Protein AF-A0A954G0B1-F1 (afdb_monomer_lite)

Secondary structure (DSSP, 8-state):
----------------HHHHHHHHHHHHHH---HHHHHHHTT--HHHHHHHHHHHHHHHHHHS-SS--------------------EEEEEETTTEEEEEE---

Foldseek 3Di:
DDDDDPPDPPPPPPDDLVNLVVLVVVVVVVVDDPVVSCVVVVHDPVRNVVSVVVNVVVVVVVPDPDDDPPPPPPPPDDDDDDWPKDWDWDDDPDPDIDIDIDGD

pLDDT: mean 70.94, std 17.3, range [32.88, 90.5]

Sequence (104 aa):
MSATSKETKHLRIQRTPEQWRVIFDRYRASGQTREQFCHEQDISLSTFSHWRTKLRRLIVSQSQPANTLLFTELTSDEQPRESTGWDIELQLGTDVVLRLRRPC

Radius of gyration: 21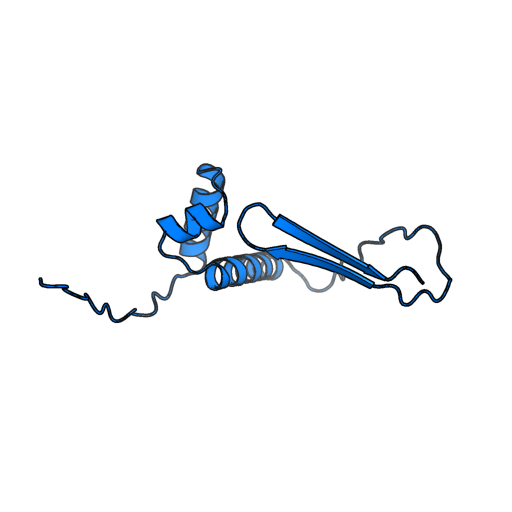.3 Å; chains: 1; bounding box: 52×45×52 Å

Structure (mmCIF, N/CA/C/O backbone):
data_AF-A0A954G0B1-F1
#
_entry.id   AF-A0A954G0B1-F1
#
loop_
_atom_site.group_PDB
_atom_site.id
_atom_site.type_symbol
_atom_site.label_atom_id
_atom_site.label_alt_id
_atom_site.label_comp_id
_atom_site.label_asym_id
_atom_site.label_entity_id
_atom_site.label_seq_id
_atom_site.pdbx_PDB_ins_code
_atom_site.Cartn_x
_atom_site.Cartn_y
_atom_site.Cartn_z
_atom_site.occupancy
_atom_site.B_iso_or_equiv
_atom_site.auth_seq_id
_atom_site.auth_comp_id
_atom_site.auth_asym_id
_atom_site.auth_atom_id
_atom_site.pdbx_PDB_model_num
ATOM 1 N N . MET A 1 1 ? -25.503 -16.086 26.695 1.00 38.81 1 MET A N 1
ATOM 2 C CA . MET A 1 1 ? -24.453 -17.107 26.479 1.00 38.81 1 MET A CA 1
ATOM 3 C C . MET A 1 1 ? -24.543 -17.595 25.041 1.00 38.81 1 MET A C 1
ATOM 5 O O . MET A 1 1 ? -25.632 -17.530 24.488 1.00 38.81 1 MET A O 1
ATOM 9 N N . SER A 1 2 ? -23.419 -18.070 24.497 1.00 32.88 2 SER A N 1
ATOM 10 C CA . SER A 1 2 ? -23.234 -18.692 23.170 1.00 32.88 2 SER A CA 1
ATOM 11 C C . SER A 1 2 ? -22.700 -17.770 22.071 1.00 32.88 2 SER A C 1
ATOM 13 O O . SER A 1 2 ? -23.431 -17.169 21.290 1.00 32.88 2 SER A O 1
ATOM 15 N N . ALA A 1 3 ? -21.368 -17.721 22.031 1.00 40.78 3 ALA A N 1
ATOM 16 C CA . ALA A 1 3 ? -20.563 -17.360 20.878 1.00 40.78 3 ALA A CA 1
ATOM 17 C C . ALA A 1 3 ? -20.551 -18.523 19.871 1.00 40.78 3 ALA A C 1
ATOM 19 O O . ALA A 1 3 ? -20.356 -19.673 20.260 1.00 40.78 3 ALA A O 1
ATOM 20 N N . THR A 1 4 ? -20.691 -18.229 18.581 1.00 36.28 4 THR A N 1
ATOM 21 C CA . THR A 1 4 ? -20.330 -19.159 17.503 1.00 36.28 4 THR A CA 1
ATOM 22 C C . THR A 1 4 ? -19.239 -18.513 16.663 1.00 36.28 4 THR A C 1
ATOM 24 O O . THR A 1 4 ? -19.513 -17.701 15.781 1.00 36.28 4 THR A O 1
ATOM 27 N N . SER A 1 5 ? -17.995 -18.860 16.988 1.00 41.38 5 SER A N 1
ATOM 28 C CA . SER A 1 5 ? -16.809 -18.543 16.198 1.00 41.38 5 SER A CA 1
ATOM 29 C C . SER A 1 5 ? -16.866 -19.349 14.896 1.00 41.38 5 SER A C 1
ATOM 31 O O . SER A 1 5 ? -16.811 -20.578 14.925 1.00 41.38 5 SER A O 1
ATOM 33 N N . LYS A 1 6 ? -17.049 -18.679 13.752 1.00 42.22 6 LYS A N 1
ATOM 34 C CA . LYS A 1 6 ? -16.910 -19.303 12.430 1.00 42.22 6 LYS A CA 1
ATOM 35 C C . LYS A 1 6 ? -15.444 -19.227 12.027 1.00 42.22 6 LYS A C 1
ATOM 37 O O . LYS A 1 6 ? -14.986 -18.217 11.508 1.00 42.22 6 LYS A O 1
ATOM 42 N N . GLU A 1 7 ? -14.720 -20.311 12.269 1.00 45.00 7 GLU A N 1
ATOM 43 C CA . GLU A 1 7 ? -13.379 -20.514 11.733 1.00 45.00 7 GLU A CA 1
ATOM 44 C C . GLU A 1 7 ? -13.469 -20.789 10.225 1.00 45.00 7 GLU A C 1
ATOM 46 O O . GLU A 1 7 ? -13.685 -21.912 9.769 1.00 45.00 7 GLU A O 1
ATOM 51 N N . THR A 1 8 ? -13.351 -19.736 9.419 1.00 47.53 8 THR A N 1
ATOM 52 C CA . THR A 1 8 ? -13.181 -19.854 7.972 1.00 47.53 8 THR A CA 1
ATOM 53 C C . THR A 1 8 ? -11.712 -20.112 7.665 1.00 47.53 8 THR A C 1
ATOM 55 O O . THR A 1 8 ? -10.879 -19.213 7.773 1.00 47.53 8 THR A O 1
ATOM 58 N N . LYS A 1 9 ? -11.386 -21.339 7.232 1.00 45.59 9 LYS A N 1
ATOM 59 C CA . LYS A 1 9 ? -10.135 -21.635 6.514 1.00 45.59 9 LYS A CA 1
ATOM 60 C C . LYS A 1 9 ? -9.995 -20.614 5.380 1.00 45.59 9 LYS A C 1
ATOM 62 O O . LYS A 1 9 ? -10.668 -20.745 4.359 1.00 45.59 9 LYS A O 1
ATOM 67 N N . HIS A 1 10 ? -9.142 -19.602 5.553 1.00 54.59 10 HIS A N 1
ATOM 68 C CA . HIS A 1 10 ? -8.806 -18.641 4.503 1.00 54.59 10 HIS A CA 1
ATOM 69 C C . HIS A 1 10 ? -8.043 -19.383 3.403 1.00 54.59 10 HIS A C 1
ATOM 71 O O . HIS A 1 10 ? -6.812 -19.435 3.382 1.00 54.59 10 HI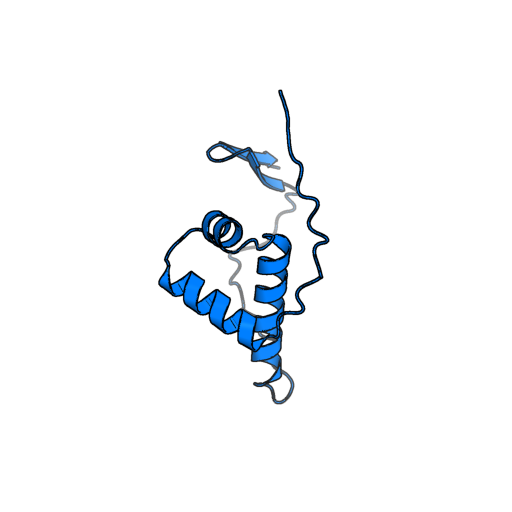S A O 1
ATOM 77 N N . LEU A 1 11 ? -8.788 -19.997 2.484 1.00 56.56 11 LEU A N 1
ATOM 78 C CA . LEU A 1 11 ? -8.267 -20.424 1.198 1.00 56.56 11 LEU A CA 1
ATOM 79 C C . LEU A 1 11 ? -7.578 -19.196 0.604 1.00 56.56 11 LEU A C 1
ATOM 81 O O . LEU A 1 11 ? -8.209 -18.151 0.445 1.00 56.56 11 LEU A O 1
ATOM 85 N N . ARG A 1 12 ? -6.268 -19.279 0.346 1.00 55.72 12 ARG A N 1
ATOM 86 C CA . ARG A 1 12 ? -5.535 -18.197 -0.320 1.00 55.72 12 ARG A CA 1
ATOM 87 C C . ARG A 1 12 ? -6.168 -18.001 -1.691 1.00 55.72 12 ARG A C 1
ATOM 89 O O . ARG A 1 12 ? -5.855 -18.736 -2.623 1.00 55.72 12 ARG A O 1
ATOM 96 N N . ILE A 1 13 ? -7.066 -17.024 -1.797 1.00 64.94 13 ILE A N 1
ATOM 97 C CA . ILE A 1 13 ? -7.694 -16.640 -3.056 1.00 64.94 13 ILE A CA 1
ATOM 98 C C . ILE A 1 13 ? -6.566 -16.130 -3.949 1.00 64.94 13 ILE A C 1
ATOM 100 O O . ILE A 1 13 ? -6.053 -15.021 -3.769 1.00 64.94 13 ILE A O 1
ATOM 104 N N . GLN A 1 14 ? -6.139 -16.977 -4.881 1.00 66.00 14 GLN A N 1
ATOM 105 C CA . GLN A 1 14 ? -5.158 -16.626 -5.894 1.00 66.00 14 GLN A CA 1
ATOM 106 C C . GLN A 1 14 ? -5.849 -15.726 -6.910 1.00 66.00 14 GLN A C 1
ATOM 108 O O . GLN A 1 14 ? -6.511 -16.193 -7.831 1.00 66.00 14 GLN A O 1
ATOM 113 N N . ARG A 1 15 ? -5.742 -14.415 -6.688 1.00 76.69 15 ARG A N 1
ATOM 114 C CA . ARG A 1 15 ? -6.281 -13.413 -7.604 1.00 76.69 15 ARG A CA 1
ATOM 115 C C . ARG A 1 15 ? -5.293 -13.155 -8.741 1.00 76.69 15 ARG A C 1
ATOM 117 O O . ARG A 1 15 ? -4.108 -12.925 -8.481 1.00 76.69 15 ARG A O 1
ATOM 124 N N . THR A 1 16 ? -5.772 -13.174 -9.981 1.00 82.25 16 THR A N 1
ATOM 125 C CA . THR A 1 16 ? -4.959 -12.875 -11.171 1.00 82.25 16 THR A CA 1
ATOM 126 C C . THR A 1 16 ? -4.688 -11.365 -11.283 1.00 82.25 16 THR A C 1
ATOM 128 O O . THR A 1 16 ? -5.413 -10.559 -10.687 1.00 82.25 16 THR A O 1
ATOM 131 N N . PRO A 1 17 ? -3.641 -10.931 -12.008 1.00 80.75 17 PRO A N 1
ATOM 132 C CA . PRO A 1 17 ? -3.366 -9.506 -12.214 1.00 80.75 17 PRO A CA 1
ATOM 133 C C . PRO A 1 17 ? -4.542 -8.722 -12.821 1.00 80.75 17 PRO A C 1
ATOM 135 O O . PRO A 1 17 ? -4.752 -7.567 -12.455 1.00 80.75 17 PRO A O 1
ATOM 138 N N . GLU A 1 18 ? -5.344 -9.337 -13.687 1.00 82.38 18 GLU A N 1
ATOM 139 C CA . GLU A 1 18 ? -6.539 -8.735 -14.293 1.00 82.38 18 GLU A CA 1
ATOM 140 C C . GLU A 1 18 ? -7.615 -8.469 -13.238 1.00 82.38 18 GLU A C 1
ATOM 142 O O . GLU A 1 18 ? -8.199 -7.388 -13.200 1.00 82.38 18 GLU A O 1
ATOM 147 N N . GLN A 1 19 ? -7.825 -9.414 -12.319 1.00 85.12 19 GLN A N 1
ATOM 148 C CA . GLN A 1 19 ? -8.763 -9.238 -11.209 1.00 85.12 19 GLN A CA 1
ATOM 149 C C . GLN A 1 19 ? -8.331 -8.090 -10.292 1.00 85.12 19 GLN A C 1
ATOM 151 O O . GLN A 1 19 ? -9.168 -7.313 -9.834 1.00 85.12 19 GLN A O 1
ATOM 156 N N . TRP A 1 20 ? -7.025 -7.926 -10.066 1.00 88.56 20 TRP A N 1
ATOM 157 C CA . TRP A 1 20 ? -6.511 -6.783 -9.314 1.00 88.56 20 TRP A CA 1
ATOM 158 C C . TRP A 1 20 ? -6.714 -5.452 -10.029 1.00 88.56 20 TRP A C 1
ATOM 160 O O . TRP A 1 20 ? -7.016 -4.469 -9.359 1.00 88.56 20 TRP A O 1
ATOM 170 N N . ARG A 1 21 ? -6.612 -5.401 -11.363 1.00 87.31 21 ARG A N 1
ATOM 171 C CA . ARG A 1 21 ? -6.938 -4.182 -12.127 1.00 87.31 21 ARG A CA 1
ATOM 172 C C . ARG A 1 21 ? -8.380 -3.743 -11.875 1.00 87.31 21 ARG A C 1
ATOM 174 O O . ARG A 1 21 ? -8.589 -2.598 -11.493 1.00 87.31 21 ARG A O 1
ATOM 181 N N . VAL A 1 22 ? -9.336 -4.672 -11.948 1.00 88.94 22 VAL A N 1
ATOM 182 C CA . VAL A 1 22 ? -10.756 -4.388 -11.665 1.00 88.94 22 VAL A CA 1
ATOM 183 C C . VAL A 1 22 ? -10.961 -3.876 -10.235 1.00 88.94 22 VAL A C 1
ATOM 185 O O . VAL A 1 22 ? -11.731 -2.943 -10.016 1.00 88.94 22 VAL A O 1
ATOM 188 N N . ILE A 1 23 ? -10.255 -4.446 -9.253 1.00 88.62 23 ILE A N 1
ATOM 189 C CA . ILE A 1 23 ? -10.297 -3.977 -7.858 1.00 88.62 23 ILE A CA 1
ATOM 190 C C . ILE A 1 23 ? -9.786 -2.531 -7.753 1.00 88.62 23 ILE A C 1
ATOM 192 O O . ILE A 1 23 ? -10.421 -1.708 -7.099 1.00 88.62 23 ILE A O 1
ATOM 196 N N . PHE A 1 24 ? -8.673 -2.194 -8.413 1.00 87.88 24 PHE A N 1
ATOM 197 C CA . PHE A 1 24 ? -8.141 -0.828 -8.405 1.00 87.88 24 PHE A CA 1
ATOM 198 C C . PHE A 1 24 ? -9.025 0.172 -9.156 1.00 87.88 24 PHE A C 1
ATOM 200 O O . PHE A 1 24 ? -9.106 1.325 -8.735 1.00 87.88 24 PHE A O 1
ATOM 207 N N . ASP A 1 25 ? -9.703 -0.243 -10.224 1.00 89.06 25 ASP A N 1
ATOM 208 C CA . ASP A 1 25 ? -10.654 0.620 -10.930 1.00 89.06 25 ASP A CA 1
ATOM 209 C C . ASP A 1 25 ? -11.896 0.895 -10.078 1.00 89.06 25 ASP A C 1
ATOM 211 O O . ASP A 1 25 ? -12.324 2.043 -9.975 1.00 89.06 25 ASP A O 1
ATOM 215 N N . ARG A 1 26 ? -12.413 -0.116 -9.365 1.00 86.44 26 ARG A N 1
ATOM 216 C CA . ARG A 1 26 ? -13.484 0.081 -8.373 1.00 86.44 26 ARG A CA 1
ATOM 217 C C . ARG A 1 26 ? -13.052 1.004 -7.239 1.00 86.44 26 ARG A C 1
ATOM 219 O O . ARG A 1 26 ? -13.820 1.877 -6.862 1.00 86.44 26 ARG A O 1
ATOM 226 N N . TYR A 1 27 ? -11.824 0.852 -6.744 1.00 87.44 27 TYR A N 1
ATOM 227 C CA . TYR A 1 27 ? -11.259 1.743 -5.729 1.00 87.44 27 TYR A CA 1
ATOM 228 C C . TYR A 1 27 ? -11.176 3.201 -6.213 1.00 87.44 27 TYR A C 1
ATOM 230 O O . TYR A 1 27 ? -11.521 4.128 -5.488 1.00 87.44 27 TYR A O 1
ATOM 238 N N . ARG A 1 28 ? -10.749 3.420 -7.464 1.00 87.00 28 ARG A N 1
ATOM 239 C CA . ARG A 1 28 ? -10.712 4.762 -8.06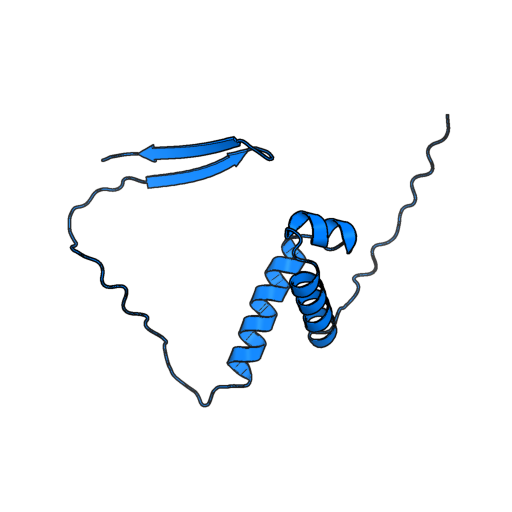7 1.00 87.00 28 ARG A CA 1
ATOM 240 C C . ARG A 1 28 ? -12.104 5.359 -8.233 1.00 87.00 28 ARG A C 1
ATOM 242 O O . ARG A 1 28 ? -12.268 6.551 -8.012 1.00 87.00 28 ARG A O 1
ATOM 249 N N . ALA A 1 29 ? -13.079 4.538 -8.617 1.00 86.62 29 ALA A N 1
ATOM 250 C CA . ALA A 1 29 ? -14.462 4.965 -8.781 1.00 86.62 29 ALA A CA 1
ATOM 251 C C . ALA A 1 29 ? -15.160 5.239 -7.439 1.00 86.62 29 ALA A C 1
ATOM 253 O O . ALA A 1 29 ? -16.040 6.092 -7.389 1.00 86.62 29 ALA A O 1
ATOM 254 N N . SER A 1 30 ? -14.780 4.543 -6.360 1.00 83.94 30 SER A N 1
ATOM 255 C CA . SER A 1 30 ? -15.420 4.715 -5.052 1.00 83.94 30 SER A CA 1
ATOM 256 C C . SER A 1 30 ? -14.985 5.987 -4.326 1.00 83.94 30 SER A C 1
ATOM 258 O O . SER A 1 30 ? -15.732 6.483 -3.488 1.00 83.94 30 SER A O 1
ATOM 260 N N . GLY A 1 31 ? -13.794 6.522 -4.621 1.00 85.56 31 GLY A N 1
ATOM 261 C CA . GLY A 1 31 ? -13.274 7.729 -3.964 1.00 85.56 31 GLY A CA 1
ATOM 262 C C . GLY A 1 31 ? -13.014 7.562 -2.459 1.00 85.56 31 GLY A C 1
ATOM 263 O O . GLY A 1 31 ? -12.796 8.548 -1.759 1.00 85.56 31 GLY A O 1
ATOM 264 N N . GLN A 1 32 ? -13.040 6.327 -1.954 1.00 83.69 32 GLN A N 1
ATOM 265 C CA . GLN A 1 32 ? -12.841 6.001 -0.543 1.00 83.69 32 GLN A CA 1
ATOM 266 C C . GLN A 1 32 ? -11.353 6.015 -0.161 1.00 83.69 32 GLN A C 1
ATOM 268 O O . GLN A 1 32 ? -10.450 5.907 -1.004 1.00 83.69 32 GLN A O 1
ATOM 273 N N . THR A 1 33 ? -11.068 6.075 1.142 1.00 84.81 33 THR A N 1
ATOM 274 C CA . THR A 1 33 ? -9.699 5.859 1.623 1.00 84.81 33 THR A CA 1
ATOM 275 C C . THR A 1 33 ? -9.297 4.392 1.467 1.00 84.81 33 THR A C 1
ATOM 277 O O . THR A 1 33 ? -10.127 3.487 1.334 1.00 84.81 33 THR A O 1
ATOM 280 N N . ARG A 1 34 ? -7.985 4.133 1.447 1.00 82.50 34 ARG A N 1
ATOM 281 C CA . ARG A 1 34 ? -7.462 2.771 1.276 1.00 82.50 34 ARG A CA 1
ATOM 282 C C . ARG A 1 34 ? -7.913 1.844 2.398 1.00 82.50 34 ARG A C 1
ATOM 284 O O . ARG A 1 34 ? -8.166 0.679 2.112 1.00 82.50 34 ARG A O 1
ATOM 291 N N . GLU A 1 35 ? -7.995 2.332 3.637 1.00 83.06 35 GLU A N 1
ATOM 292 C CA . GLU A 1 35 ? -8.423 1.524 4.782 1.00 83.06 35 GLU A CA 1
ATOM 293 C C . GLU A 1 35 ? -9.874 1.074 4.631 1.00 83.06 35 GLU A C 1
ATOM 295 O O . GLU A 1 35 ? -10.154 -0.115 4.767 1.00 83.06 35 GLU A O 1
ATOM 300 N N . GLN A 1 36 ? -10.770 2.002 4.281 1.00 84.06 36 GLN A N 1
ATOM 301 C CA . GLN A 1 36 ? -12.198 1.726 4.109 1.00 84.06 36 GLN A CA 1
ATOM 302 C C . GLN A 1 36 ? -12.436 0.694 3.007 1.00 84.06 36 GLN A C 1
ATOM 304 O O . GLN A 1 36 ? -13.096 -0.317 3.228 1.00 84.06 36 GLN A O 1
ATOM 309 N N . PHE A 1 37 ? -11.809 0.888 1.847 1.00 89.62 37 PHE A N 1
ATOM 310 C CA . PHE A 1 37 ? -11.947 -0.040 0.730 1.00 89.62 37 PHE A CA 1
ATOM 311 C C . PHE A 1 37 ? -11.357 -1.426 1.033 1.00 89.62 37 PHE A C 1
ATOM 313 O O . PHE A 1 37 ? -11.927 -2.452 0.665 1.00 89.62 37 PHE A O 1
ATOM 320 N N . CYS A 1 38 ? -10.208 -1.477 1.714 1.00 86.56 38 CYS A N 1
ATOM 321 C CA . CYS A 1 38 ? -9.591 -2.739 2.122 1.00 86.56 38 CYS A CA 1
ATOM 322 C C . CYS A 1 38 ? -10.463 -3.495 3.132 1.00 86.56 38 CYS A C 1
ATOM 324 O O . CYS A 1 38 ? -10.583 -4.714 3.028 1.00 86.56 38 CYS A O 1
ATOM 326 N N . HIS A 1 39 ? -11.108 -2.778 4.052 1.00 85.12 39 HIS A N 1
ATOM 327 C CA . HIS A 1 39 ? -12.059 -3.348 4.998 1.00 85.12 39 HIS A CA 1
ATOM 328 C C . HIS A 1 39 ? -13.318 -3.884 4.294 1.00 85.12 39 HIS A C 1
ATOM 330 O O . HIS A 1 39 ? -13.714 -5.018 4.537 1.00 85.12 39 HIS A O 1
ATOM 336 N N . GLU A 1 40 ? -13.916 -3.122 3.371 1.00 84.38 40 GLU A N 1
ATOM 337 C CA . GLU A 1 40 ? -15.110 -3.552 2.621 1.00 84.38 40 GLU A CA 1
ATOM 338 C C . GLU A 1 40 ? -14.859 -4.756 1.702 1.00 84.38 40 GLU A C 1
ATOM 340 O O . GLU A 1 40 ? -15.739 -5.593 1.517 1.00 84.38 40 GLU A O 1
ATOM 345 N N . GLN A 1 41 ? -13.670 -4.849 1.101 1.00 83.00 41 GLN A N 1
ATOM 346 C CA . GLN A 1 41 ? -13.323 -5.926 0.167 1.00 83.00 41 GLN A CA 1
ATOM 347 C C . GLN A 1 41 ? -12.679 -7.149 0.842 1.00 83.00 41 GLN A C 1
ATOM 349 O O . GLN A 1 41 ? -12.301 -8.092 0.140 1.00 83.00 41 GLN A O 1
ATOM 354 N N . ASP A 1 42 ? -12.534 -7.134 2.171 1.00 81.75 42 ASP A N 1
ATOM 355 C CA . ASP A 1 42 ? -11.829 -8.160 2.953 1.00 81.75 42 ASP A CA 1
ATOM 356 C C . ASP A 1 42 ? -10.392 -8.394 2.435 1.00 81.75 42 ASP A C 1
ATOM 358 O O . ASP A 1 42 ? -9.915 -9.509 2.199 1.00 81.75 42 ASP A O 1
ATOM 362 N N . ILE A 1 43 ? -9.688 -7.294 2.155 1.00 85.12 43 ILE A N 1
ATOM 363 C CA . ILE A 1 43 ? -8.318 -7.294 1.640 1.00 85.12 43 ILE A CA 1
ATOM 364 C C . ILE A 1 43 ? -7.397 -6.700 2.699 1.00 85.12 43 ILE A C 1
ATOM 366 O O . ILE A 1 43 ? -7.564 -5.572 3.141 1.00 85.12 43 ILE A O 1
ATOM 370 N N . SER A 1 44 ? -6.330 -7.417 3.050 1.00 84.12 44 SER A N 1
ATOM 371 C CA . SER A 1 44 ? -5.272 -6.845 3.886 1.00 84.12 44 SER A CA 1
ATOM 372 C C . SER A 1 44 ? -4.549 -5.692 3.170 1.00 84.12 44 SER A C 1
ATOM 374 O O . SER A 1 44 ? -4.128 -5.831 2.014 1.00 84.12 44 SER A O 1
ATOM 376 N N . LEU A 1 45 ? -4.295 -4.594 3.891 1.00 83.88 45 LEU A N 1
ATOM 377 C CA . LEU A 1 45 ? -3.524 -3.435 3.412 1.00 83.88 45 LEU A CA 1
ATOM 378 C C . LEU A 1 45 ? -2.154 -3.818 2.828 1.00 83.88 45 LEU A C 1
ATOM 380 O O . LEU A 1 45 ? -1.702 -3.223 1.841 1.00 83.88 45 LEU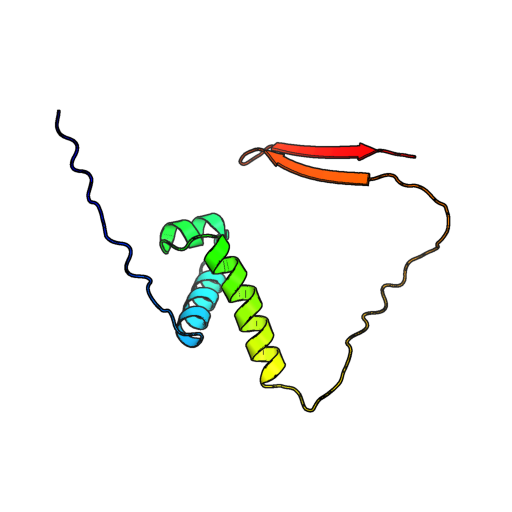 A O 1
ATOM 384 N N . SER A 1 46 ? -1.504 -4.835 3.400 1.00 82.75 46 SER A N 1
ATOM 385 C CA . SER A 1 46 ? -0.223 -5.362 2.920 1.00 82.75 46 SER A CA 1
ATOM 386 C C . SER A 1 46 ? -0.364 -5.988 1.534 1.00 82.75 46 SER A C 1
ATOM 388 O O . SER A 1 46 ? 0.463 -5.762 0.650 1.00 82.75 46 SER A O 1
ATOM 390 N N . THR A 1 47 ? -1.458 -6.719 1.308 1.00 83.12 47 THR A N 1
ATOM 391 C CA . THR A 1 47 ? -1.761 -7.348 0.016 1.00 83.12 47 THR A CA 1
ATOM 392 C C . THR A 1 47 ? -2.077 -6.289 -1.037 1.00 83.12 47 THR A C 1
ATOM 394 O O . THR A 1 47 ? -1.542 -6.348 -2.144 1.00 83.12 47 THR A O 1
ATOM 397 N N . PHE A 1 48 ? -2.870 -5.278 -0.675 1.00 87.31 48 PHE A N 1
ATOM 398 C CA . PHE A 1 48 ? -3.183 -4.148 -1.549 1.00 87.31 48 PHE A CA 1
ATOM 399 C C . PHE A 1 48 ? -1.919 -3.389 -1.985 1.00 87.31 48 PHE A C 1
ATOM 401 O O . PHE A 1 48 ? -1.707 -3.140 -3.173 1.00 87.31 48 PHE A O 1
ATOM 408 N N . SER A 1 49 ? -1.030 -3.076 -1.038 1.00 85.81 49 SER A N 1
ATOM 409 C CA . SER A 1 49 ? 0.234 -2.376 -1.314 1.00 85.81 49 SER A CA 1
ATOM 410 C C . SER A 1 49 ? 1.170 -3.209 -2.193 1.00 85.81 49 SER A C 1
ATOM 412 O O . SER A 1 49 ? 1.729 -2.700 -3.166 1.00 85.81 49 SER A O 1
ATOM 414 N N . HIS A 1 50 ? 1.290 -4.508 -1.904 1.00 86.94 50 HIS A N 1
ATOM 415 C CA . HIS A 1 50 ? 2.086 -5.434 -2.705 1.00 86.94 50 HIS A CA 1
ATOM 416 C C . HIS A 1 50 ? 1.593 -5.485 -4.159 1.00 86.94 50 HIS A C 1
ATOM 418 O O . HIS A 1 50 ? 2.392 -5.326 -5.088 1.00 86.94 50 HIS A O 1
ATOM 424 N N . TRP A 1 51 ? 0.285 -5.641 -4.378 1.00 87.75 51 TRP A N 1
ATOM 425 C CA . TRP A 1 51 ? -0.279 -5.706 -5.726 1.00 87.75 51 TRP A CA 1
ATOM 426 C C . TRP A 1 51 ? -0.204 -4.384 -6.481 1.00 87.75 51 TRP A C 1
ATOM 428 O O . TRP A 1 51 ? 0.052 -4.402 -7.684 1.00 87.75 51 TRP A O 1
ATOM 438 N N . ARG A 1 52 ? -0.301 -3.241 -5.794 1.00 85.88 52 ARG A N 1
ATOM 439 C CA . ARG A 1 52 ? -0.071 -1.923 -6.406 1.00 85.88 52 ARG A CA 1
ATOM 440 C C . ARG A 1 52 ? 1.334 -1.824 -7.008 1.00 85.88 52 ARG A C 1
ATOM 442 O O . ARG A 1 52 ? 1.493 -1.410 -8.157 1.00 85.88 52 ARG A O 1
ATOM 449 N N . THR A 1 53 ? 2.351 -2.255 -6.262 1.00 84.56 53 THR A N 1
ATOM 450 C CA . THR A 1 53 ? 3.747 -2.273 -6.729 1.00 84.56 53 THR A CA 1
ATOM 451 C C . THR A 1 53 ? 3.974 -3.325 -7.815 1.00 84.56 53 THR A C 1
ATOM 453 O O . THR A 1 53 ? 4.705 -3.080 -8.777 1.00 84.56 53 THR A O 1
ATOM 456 N N . LYS A 1 54 ? 3.345 -4.500 -7.693 1.00 84.44 54 LYS A N 1
ATOM 457 C CA . LYS A 1 54 ? 3.444 -5.585 -8.680 1.00 84.44 54 LYS A CA 1
ATOM 458 C C . LYS A 1 54 ? 2.830 -5.190 -10.026 1.00 84.44 54 LYS A C 1
ATOM 460 O O . LYS A 1 54 ? 3.471 -5.381 -11.053 1.00 84.44 54 LYS A O 1
ATOM 465 N N . LEU A 1 55 ? 1.644 -4.579 -10.031 1.00 84.12 55 LEU A N 1
ATOM 466 C CA . LEU A 1 55 ? 0.996 -4.097 -11.255 1.00 84.12 55 LEU A CA 1
ATOM 467 C C . LEU A 1 55 ? 1.793 -2.977 -11.928 1.00 84.12 55 LEU A C 1
ATOM 469 O O . LEU A 1 55 ? 1.916 -2.984 -13.149 1.00 84.12 55 LEU A O 1
ATOM 473 N N . ARG A 1 56 ? 2.397 -2.061 -11.156 1.00 80.69 56 ARG A N 1
ATOM 474 C CA . ARG A 1 56 ? 3.288 -1.032 -11.715 1.00 80.69 56 ARG A CA 1
ATOM 475 C C . ARG A 1 56 ? 4.474 -1.661 -12.454 1.00 80.69 56 ARG A C 1
ATOM 477 O O . ARG A 1 56 ? 4.762 -1.263 -13.575 1.00 80.69 56 ARG A O 1
ATOM 484 N N . ARG A 1 57 ? 5.114 -2.678 -11.866 1.00 78.25 57 ARG A N 1
ATOM 485 C CA . ARG A 1 57 ? 6.207 -3.426 -12.515 1.00 78.25 57 ARG A CA 1
ATOM 486 C C . ARG A 1 57 ? 5.755 -4.167 -13.774 1.00 78.25 57 ARG A C 1
ATOM 488 O O . ARG A 1 57 ? 6.471 -4.144 -14.766 1.00 78.25 57 ARG A O 1
ATOM 495 N N . LEU A 1 58 ? 4.570 -4.778 -13.760 1.00 77.06 58 LEU A N 1
ATOM 496 C CA . LEU A 1 58 ? 4.021 -5.473 -14.932 1.00 77.06 58 LEU A CA 1
ATOM 497 C C . LEU A 1 58 ? 3.711 -4.524 -16.098 1.00 77.06 58 LEU A C 1
ATOM 499 O O . LEU A 1 58 ? 3.891 -4.914 -17.245 1.00 77.06 58 LEU A O 1
ATOM 503 N N . ILE A 1 59 ? 3.272 -3.293 -15.816 1.00 71.00 59 ILE A N 1
ATOM 504 C CA . ILE A 1 59 ? 3.074 -2.260 -16.846 1.00 71.00 59 ILE A CA 1
ATOM 505 C C . ILE A 1 59 ? 4.426 -1.842 -17.433 1.00 71.00 59 ILE A C 1
ATOM 507 O O . ILE A 1 59 ? 4.581 -1.835 -18.646 1.00 71.00 59 ILE A O 1
ATOM 511 N N . VAL A 1 60 ? 5.424 -1.569 -16.587 1.00 64.19 60 VAL A N 1
ATOM 512 C CA . VAL A 1 60 ? 6.774 -1.184 -17.042 1.00 64.19 60 VAL A CA 1
ATOM 513 C C . VAL A 1 60 ? 7.438 -2.301 -17.860 1.00 64.19 60 VAL A C 1
ATOM 515 O O . VAL A 1 60 ? 8.101 -2.023 -18.853 1.00 64.19 60 VAL A O 1
ATOM 518 N N . SER A 1 61 ? 7.214 -3.565 -17.494 1.00 58.00 61 SER A N 1
ATOM 519 C CA . SER A 1 61 ? 7.784 -4.724 -18.192 1.00 58.00 61 SER A CA 1
ATOM 520 C C . SER A 1 61 ? 7.166 -4.999 -19.567 1.00 58.00 61 SER A C 1
ATOM 522 O O . SER A 1 61 ? 7.811 -5.665 -20.368 1.00 58.00 61 SER A O 1
ATOM 524 N N . GLN A 1 62 ? 5.941 -4.536 -19.844 1.00 56.56 62 GLN A N 1
ATOM 525 C CA . GLN A 1 62 ? 5.316 -4.674 -21.170 1.00 56.56 62 GLN A CA 1
ATOM 526 C C . GLN A 1 62 ? 5.718 -3.549 -22.136 1.00 56.56 62 GLN A C 1
ATOM 528 O O . GLN A 1 62 ? 5.481 -3.666 -23.334 1.00 56.56 62 GLN A O 1
ATOM 533 N N . SER A 1 63 ? 6.347 -2.485 -21.629 1.00 50.44 63 SER A N 1
ATOM 534 C CA . SER A 1 63 ? 6.604 -1.249 -22.377 1.00 50.44 63 SER A CA 1
ATOM 535 C C . SER A 1 63 ? 8.086 -0.948 -22.625 1.00 50.44 63 SER A C 1
ATOM 537 O O . SER A 1 63 ? 8.412 0.180 -22.983 1.00 50.44 63 SER A O 1
ATOM 539 N N . GLN A 1 64 ? 9.006 -1.893 -22.426 1.00 45.38 64 GLN A N 1
ATOM 540 C CA . GLN A 1 64 ? 10.436 -1.651 -22.665 1.00 45.38 64 GLN A CA 1
ATOM 541 C C . GLN A 1 64 ? 10.951 -2.481 -23.851 1.00 45.38 64 GLN A C 1
ATOM 543 O O . GLN A 1 64 ? 10.982 -3.707 -23.748 1.00 45.38 64 GLN A O 1
ATOM 548 N N . PRO A 1 65 ? 11.507 -1.868 -24.915 1.00 44.53 65 PRO A N 1
ATOM 549 C CA . PRO A 1 65 ? 12.874 -2.211 -25.251 1.00 44.53 65 PRO A CA 1
ATOM 550 C C . PRO A 1 65 ? 13.778 -1.690 -24.127 1.00 44.53 65 PRO A C 1
ATOM 552 O O . PRO A 1 65 ? 13.509 -0.661 -23.506 1.00 44.53 65 PRO A O 1
ATOM 555 N N . ALA A 1 66 ? 14.805 -2.469 -23.825 1.00 52.28 66 ALA A N 1
ATOM 556 C CA . ALA A 1 66 ? 15.725 -2.246 -22.730 1.00 52.28 66 ALA A CA 1
ATOM 557 C C . ALA A 1 66 ? 16.243 -0.799 -22.638 1.00 52.28 66 ALA A C 1
ATOM 559 O O . ALA A 1 66 ? 16.633 -0.196 -23.634 1.00 52.28 66 ALA A O 1
ATOM 560 N N . ASN A 1 67 ? 16.385 -0.349 -21.393 1.00 52.62 67 ASN A N 1
ATOM 561 C CA . ASN A 1 67 ? 17.298 0.698 -20.955 1.00 52.62 67 ASN A C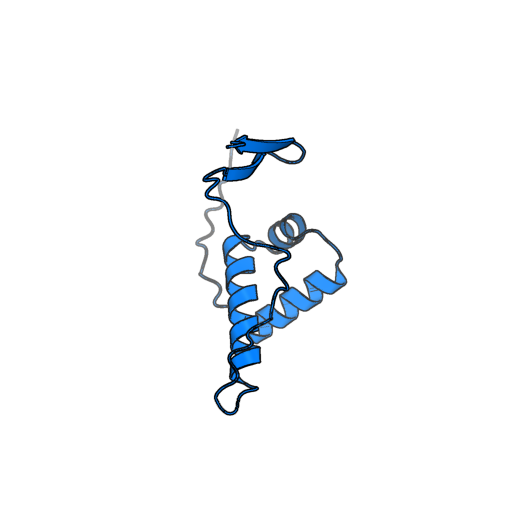A 1
ATOM 562 C C . ASN A 1 67 ? 16.780 2.135 -21.100 1.00 52.62 67 ASN A C 1
ATOM 564 O O . ASN A 1 67 ? 17.109 2.874 -22.024 1.00 52.62 67 ASN A O 1
ATOM 568 N N . THR A 1 68 ? 16.063 2.595 -20.078 1.00 46.12 68 THR A N 1
ATOM 569 C CA . THR A 1 68 ? 16.202 3.993 -19.663 1.00 46.12 68 THR A CA 1
ATOM 570 C C . THR A 1 68 ? 16.124 4.050 -18.147 1.00 46.12 68 THR A C 1
ATOM 572 O O . THR A 1 68 ? 15.052 3.983 -17.550 1.00 46.12 68 THR A O 1
ATOM 575 N N . LEU A 1 69 ? 17.298 4.113 -17.521 1.00 51.38 69 LEU A N 1
ATOM 576 C CA . LEU A 1 69 ? 17.451 4.598 -16.158 1.00 51.38 69 LEU A CA 1
ATOM 577 C C . LEU A 1 69 ? 16.819 5.992 -16.111 1.00 51.38 69 LEU A C 1
ATOM 579 O O . LEU A 1 69 ? 17.398 6.957 -16.604 1.00 51.38 69 LEU A O 1
ATOM 583 N N . LEU A 1 70 ? 15.598 6.081 -15.584 1.00 50.00 70 LEU A N 1
ATOM 584 C CA . LEU A 1 70 ? 14.918 7.348 -15.357 1.00 50.00 70 LEU A CA 1
ATOM 585 C C . LEU A 1 70 ? 15.586 8.011 -14.144 1.00 50.00 70 LEU A C 1
ATOM 587 O O . LEU A 1 70 ? 15.104 7.915 -13.016 1.00 50.00 70 LEU A O 1
ATOM 591 N N . PHE A 1 71 ? 16.753 8.612 -14.362 1.00 52.09 71 PHE A N 1
ATOM 592 C CA . PHE A 1 71 ? 17.302 9.587 -13.434 1.00 52.09 71 PHE A CA 1
ATOM 593 C C . PHE A 1 71 ? 16.412 10.823 -13.522 1.00 52.09 71 PHE A C 1
ATOM 595 O O . PHE A 1 71 ? 16.519 11.623 -14.446 1.00 52.09 71 PHE A O 1
ATOM 602 N N . THR A 1 72 ? 15.479 10.947 -12.583 1.00 54.22 72 THR A N 1
ATOM 603 C CA . THR A 1 72 ? 14.848 12.233 -12.308 1.00 54.22 72 THR A CA 1
ATOM 604 C C . THR A 1 72 ? 15.889 13.076 -11.583 1.00 54.22 72 THR A C 1
ATOM 606 O O . THR A 1 72 ? 16.190 12.809 -10.420 1.00 54.22 72 THR A O 1
ATOM 609 N N . GLU A 1 73 ? 16.462 14.059 -12.275 1.00 51.72 73 GLU A N 1
ATOM 610 C CA . GLU A 1 73 ? 17.270 15.103 -11.649 1.00 51.72 73 GLU A CA 1
ATOM 611 C C . GLU A 1 73 ? 16.363 15.884 -10.691 1.00 51.72 73 GLU A C 1
ATOM 613 O O . GLU A 1 73 ? 15.519 16.685 -11.092 1.00 51.72 73 GLU A O 1
ATOM 618 N N . LEU A 1 74 ? 16.481 15.582 -9.401 1.00 49.66 74 LEU A N 1
ATOM 619 C CA . LEU A 1 74 ? 16.054 16.492 -8.356 1.00 49.66 74 LEU A CA 1
ATOM 620 C C . LEU A 1 74 ? 17.114 17.588 -8.337 1.00 49.66 74 LEU A C 1
ATOM 622 O O . LEU A 1 74 ? 18.247 17.330 -7.935 1.00 49.66 74 LEU A O 1
ATOM 626 N N . THR A 1 75 ? 16.770 18.788 -8.798 1.00 42.50 75 THR A N 1
ATOM 627 C CA . THR A 1 75 ? 17.563 19.983 -8.508 1.00 42.50 75 THR A CA 1
ATOM 628 C C . THR A 1 75 ? 17.553 20.176 -6.996 1.00 42.50 75 THR A C 1
ATOM 630 O O . THR A 1 75 ? 16.640 20.784 -6.437 1.00 42.50 75 THR A O 1
ATOM 633 N N . SER A 1 76 ? 18.531 19.570 -6.329 1.00 44.25 76 SER A N 1
ATOM 634 C CA . SER A 1 76 ? 18.886 19.888 -4.957 1.00 44.25 76 SER A CA 1
ATOM 635 C C . SER A 1 76 ? 19.584 21.234 -4.995 1.00 44.25 76 SER A C 1
ATOM 637 O O . SER A 1 76 ? 20.735 21.334 -5.418 1.00 44.25 76 SER A O 1
ATOM 639 N N . ASP A 1 77 ? 18.852 22.259 -4.582 1.00 49.66 77 ASP A N 1
ATOM 640 C CA . ASP A 1 77 ? 19.437 23.503 -4.114 1.00 49.66 77 ASP A CA 1
ATOM 641 C C . ASP A 1 77 ? 20.391 23.144 -2.954 1.00 49.66 77 ASP A C 1
ATOM 643 O O . ASP A 1 77 ? 19.975 22.649 -1.908 1.00 49.66 77 ASP A O 1
ATOM 647 N N . GLU A 1 78 ? 21.686 23.260 -3.246 1.00 47.09 78 GLU A N 1
ATOM 648 C CA . GLU A 1 78 ? 22.815 23.417 -2.322 1.00 47.09 78 GLU A CA 1
ATOM 649 C C . GLU A 1 78 ? 23.055 22.325 -1.244 1.00 47.09 78 GLU A C 1
ATOM 651 O O . GLU A 1 78 ? 22.530 22.321 -0.133 1.00 47.09 78 GLU A O 1
ATOM 656 N N . GLN A 1 79 ? 24.011 21.436 -1.528 1.00 47.03 79 GLN A N 1
ATOM 657 C CA . GLN A 1 79 ? 24.897 20.827 -0.514 1.00 47.03 79 GLN A CA 1
ATOM 658 C C . GLN A 1 79 ? 26.121 21.755 -0.312 1.00 47.03 79 GLN A C 1
ATOM 660 O O . GLN A 1 79 ? 26.406 22.504 -1.247 1.00 47.03 79 GLN A O 1
ATOM 665 N N . PRO A 1 80 ? 26.926 21.699 0.785 1.00 54.53 80 PRO A N 1
ATOM 666 C CA . PRO A 1 80 ? 27.044 20.617 1.781 1.00 54.53 80 PRO A CA 1
ATOM 667 C C . PRO A 1 80 ? 27.314 21.086 3.235 1.00 54.53 80 PRO A C 1
ATOM 669 O O . PRO A 1 80 ? 28.308 21.770 3.469 1.00 54.53 80 PRO A O 1
ATOM 672 N N . ARG A 1 81 ? 26.571 20.631 4.259 1.00 45.84 81 ARG A N 1
ATOM 673 C CA . ARG A 1 81 ? 27.105 20.586 5.644 1.00 45.84 81 ARG A CA 1
ATOM 674 C C . ARG A 1 81 ? 26.571 19.389 6.409 1.00 45.84 81 ARG A C 1
ATOM 676 O O . ARG A 1 81 ? 25.364 19.196 6.524 1.00 45.84 81 ARG A O 1
ATOM 683 N N . GLU A 1 82 ? 27.506 18.607 6.927 1.00 59.31 82 GLU A N 1
ATOM 684 C CA . GLU A 1 82 ? 27.290 17.452 7.786 1.00 59.31 82 GLU A CA 1
ATOM 685 C C . GLU A 1 82 ? 26.395 17.828 8.959 1.00 59.31 82 GLU A C 1
ATOM 687 O O . GLU A 1 82 ? 26.790 18.512 9.897 1.00 59.31 82 GLU A O 1
ATOM 692 N N . SER A 1 83 ? 25.145 17.414 8.841 1.00 55.19 83 SER A N 1
ATOM 693 C CA . SER A 1 83 ? 24.103 17.676 9.807 1.00 55.19 83 SER A CA 1
ATOM 694 C C . SER A 1 83 ? 23.337 16.363 9.898 1.00 55.19 83 SER A C 1
ATOM 696 O O . SER A 1 83 ? 22.370 16.153 9.169 1.00 55.19 83 SER A O 1
ATOM 698 N N . THR A 1 84 ? 23.806 15.424 10.727 1.00 65.62 84 THR A N 1
ATOM 699 C CA . THR A 1 84 ? 23.151 14.116 10.940 1.00 65.62 84 THR A CA 1
ATOM 700 C C . THR A 1 84 ? 21.905 14.270 11.816 1.00 65.62 84 THR A C 1
ATOM 702 O O . THR A 1 84 ? 21.718 13.598 12.833 1.00 65.62 84 THR A O 1
ATOM 705 N N . GLY A 1 85 ? 21.064 15.223 11.438 1.00 69.88 85 GLY A N 1
ATOM 706 C CA . GLY A 1 85 ? 19.767 15.480 12.009 1.00 69.88 85 GLY A CA 1
ATOM 707 C C . GLY A 1 85 ? 18.762 14.594 11.306 1.00 69.88 85 GLY A C 1
ATOM 708 O O . GLY A 1 85 ? 18.787 14.450 10.085 1.00 69.88 85 GLY A O 1
ATOM 709 N N . TRP A 1 86 ? 17.903 13.953 12.080 1.00 80.31 86 TRP A N 1
ATOM 710 C CA . TRP A 1 86 ? 16.882 13.064 11.551 1.00 80.31 86 TRP A CA 1
ATOM 711 C C . TRP A 1 86 ? 15.500 13.650 11.826 1.00 80.31 86 TRP A C 1
ATOM 713 O O . TRP A 1 86 ? 15.274 14.263 12.869 1.00 80.31 86 TRP A O 1
ATOM 723 N N . ASP A 1 87 ? 14.585 13.457 10.880 1.00 86.31 87 ASP A N 1
ATOM 724 C CA . ASP A 1 87 ? 13.160 13.769 10.990 1.00 86.31 87 ASP A CA 1
ATOM 725 C C . ASP A 1 87 ? 12.390 12.452 10.845 1.00 86.31 87 ASP A C 1
ATOM 727 O O . ASP A 1 87 ? 12.597 11.712 9.882 1.00 86.31 87 ASP A O 1
ATOM 731 N N . ILE A 1 88 ? 11.566 12.119 11.837 1.00 84.25 88 ILE A N 1
ATOM 732 C CA . ILE A 1 88 ? 10.736 10.914 11.861 1.00 84.25 88 ILE A CA 1
ATOM 733 C C . ILE A 1 88 ? 9.295 11.334 12.131 1.00 84.25 88 ILE A C 1
ATOM 735 O O . ILE A 1 88 ? 9.015 11.998 13.127 1.00 84.25 88 ILE A O 1
ATOM 739 N N . GLU A 1 89 ? 8.374 10.885 11.283 1.00 90.50 89 GLU A N 1
ATOM 740 C CA . GLU A 1 89 ? 6.933 11.052 11.456 1.00 90.50 89 GLU A CA 1
ATOM 741 C C . GLU A 1 89 ? 6.273 9.694 11.721 1.00 90.50 89 GLU A C 1
ATOM 743 O O . GLU A 1 89 ? 6.480 8.730 10.981 1.00 90.50 89 GLU A O 1
ATOM 748 N N . LEU A 1 90 ? 5.488 9.613 12.793 1.00 83.62 90 LEU A N 1
ATOM 749 C CA . LEU A 1 90 ? 4.779 8.418 13.226 1.00 83.62 90 LEU A CA 1
ATOM 750 C C . LEU A 1 90 ? 3.306 8.749 13.470 1.00 83.62 90 LEU A C 1
ATOM 752 O O . LEU A 1 90 ? 2.974 9.566 14.324 1.00 83.62 90 LEU A O 1
ATOM 756 N N . GLN A 1 91 ? 2.416 8.065 12.759 1.00 87.62 91 GLN A N 1
ATOM 757 C CA . GLN A 1 91 ? 0.978 8.132 13.004 1.00 87.62 91 GLN A CA 1
ATOM 758 C C . GLN A 1 91 ? 0.609 7.239 14.202 1.00 87.62 91 GLN A C 1
ATOM 760 O O . GLN A 1 91 ? 0.866 6.034 14.185 1.00 87.62 91 GLN A O 1
ATOM 765 N N . LEU A 1 92 ? -0.022 7.819 15.223 1.00 85.44 92 LEU A N 1
ATOM 766 C CA . LEU A 1 92 ? -0.517 7.138 16.420 1.00 85.44 92 LEU A CA 1
ATOM 767 C C . LEU A 1 92 ? -2.053 7.193 16.443 1.00 85.44 92 LEU A C 1
ATOM 769 O O . LEU A 1 92 ? -2.656 8.145 16.926 1.00 85.44 92 LEU A O 1
ATOM 773 N N . GLY A 1 93 ? -2.711 6.160 15.920 1.00 81.94 93 GLY A N 1
ATOM 774 C CA . GLY A 1 93 ? -4.174 6.150 15.795 1.00 81.94 93 GLY A CA 1
ATOM 775 C C . GLY A 1 93 ? -4.668 7.015 14.632 1.00 81.94 93 GLY A C 1
ATOM 776 O O . GLY A 1 93 ? -3.926 7.272 13.688 1.00 81.94 93 GLY A O 1
ATOM 777 N N . THR A 1 94 ? -5.932 7.431 14.656 1.00 69.06 94 THR A N 1
ATOM 778 C CA . THR A 1 94 ? -6.571 8.092 13.503 1.00 69.06 94 THR A CA 1
ATOM 779 C C . THR A 1 94 ? -6.199 9.564 13.347 1.00 69.06 94 THR A C 1
ATOM 781 O O . THR A 1 94 ? -6.099 10.030 12.218 1.00 69.06 94 THR A O 1
ATOM 784 N N . ASP A 1 95 ? -5.910 10.272 14.443 1.00 78.12 95 ASP A N 1
ATOM 785 C CA . ASP A 1 95 ? -5.841 11.746 14.430 1.00 78.12 95 ASP A CA 1
ATOM 786 C C . ASP A 1 95 ? -4.576 12.329 15.074 1.00 78.12 95 ASP A C 1
ATOM 788 O O . ASP A 1 95 ? -4.430 13.547 15.167 1.00 78.12 95 ASP A O 1
ATOM 792 N N . VAL A 1 96 ? -3.641 11.486 15.522 1.00 84.81 96 VAL A N 1
ATOM 793 C CA . VAL A 1 96 ? -2.406 11.957 16.163 1.00 84.81 96 VAL A CA 1
ATOM 794 C C . VAL A 1 96 ? -1.200 11.622 15.301 1.00 84.81 96 VAL A C 1
ATOM 796 O O . VAL A 1 96 ? -0.922 10.460 15.011 1.00 84.81 96 VAL A O 1
ATOM 799 N N . VAL A 1 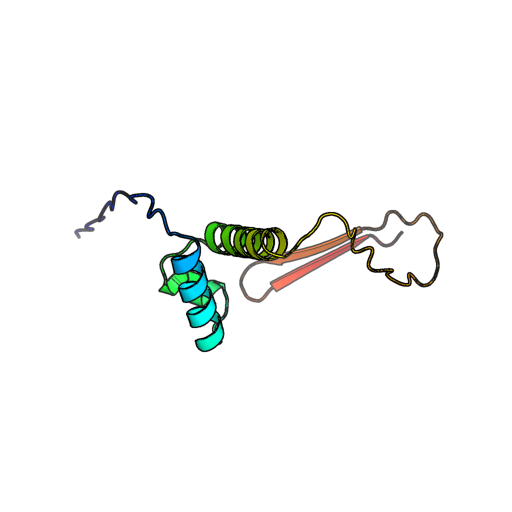97 ? -0.444 12.659 14.947 1.00 90.12 97 VAL A N 1
ATOM 800 C CA . VAL A 1 97 ? 0.836 12.546 14.249 1.00 90.12 97 VAL A CA 1
ATOM 801 C C . VAL A 1 97 ? 1.940 13.006 15.186 1.00 90.12 97 VAL A C 1
ATOM 803 O O . VAL A 1 97 ? 1.965 14.157 15.622 1.00 90.12 97 VAL A O 1
ATOM 806 N N . LEU A 1 98 ? 2.876 12.111 15.476 1.00 81.44 98 LEU A N 1
ATOM 807 C CA . LEU A 1 98 ? 4.075 12.416 16.234 1.00 81.44 98 LEU A CA 1
ATOM 808 C C . LEU A 1 98 ? 5.230 12.675 15.269 1.00 81.44 98 LEU A C 1
ATOM 810 O O . LEU A 1 98 ? 5.631 11.788 14.522 1.00 81.44 98 LEU A O 1
ATOM 814 N N . ARG A 1 99 ? 5.785 13.887 15.305 1.00 87.88 99 ARG A N 1
ATOM 815 C CA . ARG A 1 99 ? 6.964 14.265 14.518 1.00 87.88 99 ARG A CA 1
ATOM 816 C C . ARG A 1 99 ? 8.127 14.522 15.455 1.00 87.88 99 ARG A C 1
ATOM 818 O O . ARG A 1 99 ? 8.056 15.414 16.295 1.00 87.88 99 ARG A O 1
ATOM 825 N N . LEU A 1 100 ? 9.189 13.745 15.310 1.00 85.50 100 LEU A N 1
ATOM 826 C CA . LEU A 1 100 ? 10.431 13.942 16.034 1.00 85.50 100 LEU A CA 1
ATOM 827 C C . LEU A 1 100 ? 11.473 14.478 15.075 1.00 85.50 100 LEU A C 1
ATOM 829 O O . LEU A 1 100 ? 11.681 13.931 13.996 1.00 85.50 100 LEU A O 1
ATOM 833 N N . ARG A 1 101 ? 12.148 15.536 15.505 1.00 85.94 101 ARG A N 1
ATOM 834 C CA . ARG A 1 101 ? 13.251 16.131 14.766 1.00 85.94 101 ARG A CA 1
ATOM 835 C C . ARG A 1 101 ? 14.433 16.245 15.696 1.00 85.94 101 ARG A C 1
ATOM 837 O O . ARG A 1 101 ? 14.301 16.803 16.784 1.00 85.94 101 ARG A O 1
ATOM 844 N N . ARG A 1 102 ? 15.587 15.765 15.253 1.00 80.44 102 ARG A N 1
ATOM 845 C CA . ARG A 1 102 ? 16.862 16.149 15.838 1.00 80.44 102 ARG A CA 1
ATOM 846 C C . ARG A 1 102 ? 17.482 17.212 14.936 1.00 80.44 102 ARG A C 1
ATOM 848 O O . ARG A 1 102 ? 18.014 16.847 13.891 1.00 80.44 102 ARG A O 1
ATOM 855 N N . PRO A 1 103 ? 17.400 18.505 15.288 1.00 70.50 103 PRO A N 1
ATOM 856 C CA . PRO A 1 103 ? 18.273 19.489 14.671 1.00 70.50 103 PRO A CA 1
ATOM 857 C C . PRO A 1 103 ? 19.720 19.190 15.085 1.00 70.50 103 PRO A C 1
ATOM 859 O O . PRO A 1 103 ? 19.959 18.531 16.102 1.00 70.50 103 PRO A O 1
ATOM 862 N N . CYS A 1 104 ? 20.664 19.609 14.254 1.00 59.31 104 CYS A N 1
ATOM 863 C CA . CYS A 1 104 ? 22.087 19.362 14.481 1.00 59.31 104 CYS A CA 1
ATOM 864 C C . CYS A 1 104 ? 22.673 20.308 15.516 1.00 59.31 104 CYS A C 1
ATOM 866 O O . CYS A 1 104 ? 22.187 21.459 15.587 1.00 59.31 104 CYS A O 1
#

=== Feature glossary ===
The record interleaves many kinds of information about one protein. Here is each kind framed as the question it answers.

Q: What known structures does this most resemble?
A: Structural nearest neighbors (via Foldseek easy-search vs the PDB). Reported per hit: target PDB id, E-value, and alignment TM-score. A TM-score above ~0.5 is the conventional threshold for 'same fold'.

Q: Where is each backbone atom in 3D?
A: The mmCIF table is the protein's shape written out atom by atom. For each backbone N, Cα, C, and carbonyl O, it records an (x, y, z) coordinate triple in Å plus the residue type, chain letter, and residue number.

Q: What are the backbone torsion angles?
A: The φ/ψ torsion pair specifies the backbone conformation at each residue. φ rotates about the N–Cα bond, ψ about the Cα–C bond. Steric clashes forbid most of the (φ, ψ) plane — the allowed regions (α-helix basin, β-sheet basin, left-handed helix) are the Ramachandran-allowed regions.

Q: Which residues are buried vs exposed?
A: Solvent-accessible surface area (SASA) is the area in Å² traced out by the centre of a 1.4 Å probe sphere (a water molecule) rolled over the protein's van der Waals surface (Shrake–Rupley / Lee–Richards construction). Buried residues have near-zero SASA; fully exposed residues can exceed 200 Å². The total SASA scales roughly with the number of surface residues.

Q: How confident is the AlphaFold model at each residue?
A: pLDDT is the predicted lDDT-Cα score: AlphaFold's confidence that the local environment of each residue (all inter-atomic distances within 15 Å) is correctly placed. It is a per-residue number between 0 and 100, with higher meaning more reliable.

Q: What does the local fold look like, residue by residue?
A: 3Di is Foldseek's structural alphabet. Each residue is assigned one of twenty discrete states based on how its Cα sits relative to its spatial (not sequential) neighbors. Aligning 3Di strings finds structural homologs roughly as well as full 3D superposition, but orders of magnitude faster.

Q: How big and how compact is the whole molecule?
A: Radius of gyration (Rg) is the root-mean-square distance of Cα atoms from their centroid — a single number for overall size and compactness. A globular domain of N residues has Rg ≈ 2.2·N^0.38 Å; an extended or disordered chain has a much larger Rg. The Cα contact count is the number of residue pairs whose Cα atoms are within 8 Å and are more than four positions apart in sequence — a standard proxy for tertiary packing density. The bounding box is the smallest axis-aligned box enclosing all Cα atoms.

Q: Which residues are in helices, strands, or loops?
A: DSSP 8-state secondary structure assigns each residue one of H (α-helix), G (3₁₀-helix), I (π-helix), E (extended β-strand), B (isolated β-bridge), T (hydrogen-bonded turn), S (bend), or '-' (coil). The assignment is computed from backbone hydrogen-bond geometry via the Kabsch–Sander algorithm.

Q: How mobile is each atom in the crystal?
A: Crystallographic B-factors measure how much each atom's electron density is smeared out, in Å². They rise in mobile loops and surface residues and fall in the buried interior. In AlphaFold models this column is repurposed to hold pLDDT instead.

Q: What if only a Cα trace is available?
A: P-SEA three-state annotation labels each residue as helix, strand, or coil based purely on the geometry of the Cα trace. It serves as a fallback when the full backbone (and thus DSSP) is unavailable.

Q: What family and function is it annotated with?
A: Database cross-references. InterPro integrates a dozen domain/family signature databases into unified entries with residue-range hits. GO terms attach function/process/location labels with evidence codes. CATH codes position the fold in a four-level structural taxonomy. Organism is the NCBI-taxonomy species name.

Q: Are the domains correctly placed relative to each other?
A: Predicted Aligned Error (PAE) is an AlphaFold confidence matrix: entry (i, j) is the expected error in the position of residue j, in ångströms, when the prediction is superimposed on the true structure at residue i. Low PAE within a block of residues means that block is internally rigid and well-predicted; high PAE between two blocks means their relative placement is uncertain even if each block individually is confident.

Q: What do the diagnostic plots show?
A: Three diagnostic plots accompany the record. The Cα contact map visualizes the tertiary structure as a 2D adjacency matrix (8 Å cutoff, sequence-local contacts suppressed). The Ramachandran plot shows the distribution of backbone (φ, ψ) torsions, with points in the α and β basins reflecting secondary structure content. The PAE plot shows AlphaFold's inter-residue confidence as a color matrix.

Q: What is the amino-acid chain?
A: Primary structure: the covalent order of the twenty standard amino acids along the backbone. Two proteins with the same sequence will (almost always) fold to the same structure; two with 30% identity often share a fold but not the details.

Q: What do the rendered images show?
A: The six renders are orthographic views along the three Cartesian axes in both directions. Representation (cartoon, sticks, or surface) and color scheme (sequence-rainbow or by-chain) vary across proteins so the training set covers all the common visualization conventions.